Protein AF-A1SH08-F1 (afdb_monomer)

Solvent-accessible surface area (backbone atoms only — not comparable to full-atom values): 8367 Å² total; per-residue (Å²): 122,60,44,98,85,33,35,26,61,71,52,80,43,80,44,52,70,69,51,48,40,61,68,54,26,68,76,47,79,85,36,85,34,36,59,60,41,51,54,35,48,54,52,52,50,51,58,45,48,76,76,47,70,54,60,30,34,36,43,32,63,51,39,62,34,65,54,63,64,32,86,41,38,33,35,40,38,30,30,53,38,67,62,59,72,67,47,53,71,71,55,48,54,57,48,44,66,62,37,50,27,73,68,19,25,83,77,52,32,27,34,18,34,68,40,51,43,61,62,91,88,44,86,61,30,64,58,31,52,50,52,50,52,48,51,57,56,58,60,28,50,41,90,97,53,92,52,66,25,24,37,37,33,28,66,101

pLDDT: mean 95.84, std 3.54, range [78.31, 98.69]

Structure (mmCIF, N/CA/C/O backbone):
data_AF-A1SH08-F1
#
_entry.id   AF-A1SH08-F1
#
loop_
_atom_site.group_PDB
_atom_site.id
_atom_site.type_symbol
_atom_site.label_atom_id
_atom_site.label_alt_id
_atom_site.label_comp_id
_atom_site.label_asym_id
_atom_site.label_entity_id
_atom_site.label_seq_id
_atom_site.pdbx_PDB_ins_code
_atom_site.Cartn_x
_atom_site.Cartn_y
_atom_site.Cartn_z
_atom_site.occupancy
_atom_site.B_iso_or_equiv
_at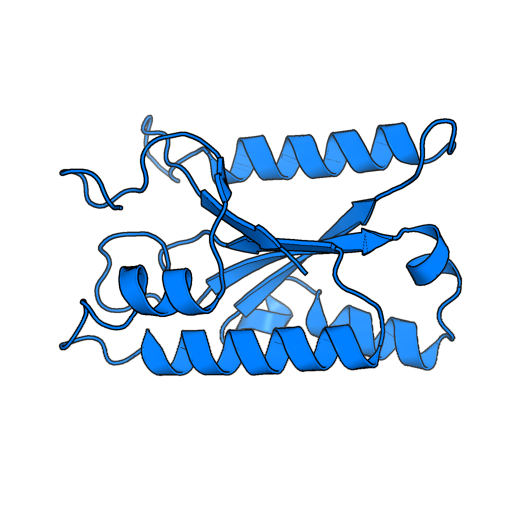om_site.auth_seq_id
_atom_site.auth_comp_id
_atom_site.auth_asym_id
_atom_site.auth_atom_id
_atom_site.pdbx_PDB_model_num
ATOM 1 N N . MET A 1 1 ? 0.800 -1.774 -19.147 1.00 90.81 1 MET A N 1
ATOM 2 C CA . MET A 1 1 ? 0.221 -0.683 -18.328 1.00 90.81 1 MET A CA 1
ATOM 3 C C . MET A 1 1 ? 1.092 0.565 -18.313 1.00 90.81 1 MET A C 1
ATOM 5 O O . MET A 1 1 ? 0.542 1.654 -18.257 1.00 90.81 1 MET A O 1
ATOM 9 N N . LEU A 1 2 ? 2.422 0.431 -18.339 1.00 94.81 2 LEU A N 1
ATOM 10 C CA . LEU A 1 2 ? 3.336 1.574 -18.368 1.00 94.81 2 LEU A CA 1
ATOM 11 C C . LEU A 1 2 ? 3.254 2.340 -19.695 1.00 94.81 2 LEU A C 1
ATOM 13 O O . LEU A 1 2 ? 3.099 1.729 -20.752 1.00 94.81 2 LEU A O 1
ATOM 17 N N . GLY A 1 3 ? 3.376 3.664 -19.624 1.00 92.75 3 GLY A N 1
ATOM 18 C CA . GLY A 1 3 ? 3.576 4.521 -20.788 1.00 92.75 3 GLY A CA 1
ATOM 19 C C . GLY A 1 3 ? 5.020 4.481 -21.300 1.00 92.75 3 GLY A C 1
ATOM 20 O O . GLY A 1 3 ? 5.897 3.860 -20.698 1.00 92.75 3 GLY A O 1
ATOM 21 N N . ALA A 1 4 ? 5.287 5.194 -22.398 1.00 92.25 4 ALA A N 1
ATOM 22 C CA . ALA A 1 4 ? 6.611 5.245 -23.034 1.00 92.25 4 ALA A CA 1
ATOM 23 C C . ALA A 1 4 ? 7.723 5.805 -22.121 1.00 92.25 4 ALA A C 1
ATOM 25 O O . ALA A 1 4 ? 8.893 5.489 -22.299 1.00 92.25 4 ALA A O 1
ATOM 26 N N . ASN A 1 5 ? 7.358 6.606 -21.118 1.00 92.12 5 ASN A N 1
ATOM 27 C CA . ASN A 1 5 ? 8.268 7.133 -20.098 1.00 92.12 5 ASN A CA 1
ATOM 28 C C . ASN A 1 5 ? 8.569 6.132 -18.963 1.00 92.12 5 ASN A C 1
ATOM 30 O O . ASN A 1 5 ? 9.241 6.491 -17.999 1.00 92.12 5 ASN A O 1
ATOM 34 N N . GLY A 1 6 ? 8.048 4.903 -19.038 1.00 95.50 6 GLY A N 1
ATOM 35 C CA . GLY A 1 6 ? 8.245 3.880 -18.013 1.00 95.50 6 GLY A CA 1
ATOM 36 C C . GLY A 1 6 ? 7.455 4.112 -16.724 1.00 95.50 6 GLY A C 1
ATOM 37 O O . GLY A 1 6 ? 7.708 3.441 -15.725 1.00 95.50 6 GLY A O 1
ATOM 38 N N . LEU A 1 7 ? 6.505 5.048 -16.726 1.00 96.38 7 LEU A N 1
ATOM 39 C CA . LEU A 1 7 ? 5.638 5.351 -15.591 1.00 96.38 7 LEU A CA 1
ATOM 40 C C . LEU A 1 7 ? 4.212 4.880 -15.873 1.00 96.38 7 LEU A C 1
ATOM 42 O O . LEU A 1 7 ? 3.781 4.793 -17.025 1.00 96.38 7 LEU A O 1
ATOM 46 N N . LEU A 1 8 ? 3.462 4.591 -14.813 1.00 96.00 8 LEU A N 1
ATOM 47 C CA . LEU A 1 8 ? 2.017 4.442 -14.927 1.00 96.00 8 LEU A CA 1
ATOM 48 C C . LEU A 1 8 ? 1.390 5.776 -15.369 1.00 96.00 8 LEU A C 1
ATOM 50 O O . LEU A 1 8 ? 1.768 6.818 -14.820 1.00 96.00 8 LEU A O 1
ATOM 54 N N . PRO A 1 9 ? 0.424 5.766 -16.307 1.00 94.00 9 PRO A N 1
ATOM 55 C CA . PRO A 1 9 ? -0.380 6.944 -16.615 1.00 94.00 9 PRO A CA 1
ATOM 56 C C . PRO A 1 9 ? -1.007 7.532 -15.350 1.00 94.00 9 PRO A C 1
ATOM 58 O O . PRO A 1 9 ? -1.402 6.786 -14.456 1.00 94.00 9 PRO A O 1
ATOM 61 N N . THR A 1 10 ? -1.092 8.860 -15.270 1.00 92.94 10 THR A N 1
ATOM 62 C CA . THR A 1 10 ? -1.626 9.565 -14.099 1.00 92.94 10 THR A CA 1
ATOM 63 C C . THR A 1 10 ? -3.029 9.083 -13.745 1.00 92.94 10 THR A C 1
ATOM 65 O O . THR A 1 10 ? -3.913 9.038 -14.596 1.00 92.94 10 THR A O 1
ATOM 68 N N . GLY A 1 11 ? -3.233 8.762 -12.468 1.00 94.00 11 GLY A N 1
ATOM 69 C CA . GLY A 1 11 ? -4.503 8.265 -11.956 1.00 94.00 11 GLY A CA 1
ATOM 70 C C . GLY A 1 11 ? -4.333 7.080 -11.013 1.00 94.00 11 GLY A C 1
ATOM 71 O O . GLY A 1 11 ? -3.225 6.615 -10.754 1.00 94.00 11 GLY A O 1
ATOM 72 N N . LEU A 1 12 ? -5.462 6.614 -10.491 1.00 96.62 12 LEU A N 1
ATOM 73 C CA . LEU A 1 12 ? -5.539 5.386 -9.713 1.00 96.62 12 LEU A CA 1
ATOM 74 C C . LEU A 1 12 ? -6.015 4.264 -10.627 1.00 96.62 12 LEU A C 1
ATOM 76 O O . LEU A 1 12 ? -7.032 4.433 -11.298 1.00 96.62 12 LEU A O 1
ATOM 80 N N . VAL A 1 13 ? -5.289 3.149 -10.660 1.00 96.88 13 VAL A N 1
ATOM 81 C CA . VAL A 1 13 ? -5.638 2.011 -11.515 1.00 96.88 13 VAL A CA 1
ATOM 82 C C . VAL A 1 13 ? -5.967 0.797 -10.659 1.00 96.88 13 VAL A C 1
ATOM 84 O O . VAL A 1 13 ? -5.079 0.234 -10.021 1.00 96.88 13 VAL A O 1
ATOM 87 N N . SER A 1 14 ? -7.235 0.391 -10.659 1.00 97.94 14 SER A N 1
ATOM 88 C CA . SER A 1 14 ? -7.691 -0.791 -9.927 1.00 97.94 14 SER A CA 1
ATOM 89 C C . SER A 1 14 ? -7.251 -2.075 -10.638 1.00 97.94 14 SER A C 1
ATOM 91 O O . SER A 1 14 ? -7.472 -2.234 -11.841 1.00 97.94 14 SER A O 1
ATOM 93 N N . VAL A 1 15 ? -6.617 -2.980 -9.896 1.00 98.19 15 VAL A N 1
ATOM 94 C CA . VAL A 1 15 ? -6.056 -4.248 -10.379 1.00 98.19 15 VAL A CA 1
ATOM 95 C C . VAL A 1 15 ? -6.184 -5.344 -9.317 1.00 98.19 15 VAL A C 1
ATOM 97 O O . VAL A 1 15 ? -6.289 -5.068 -8.127 1.00 98.19 15 VAL A O 1
ATOM 100 N N . SER A 1 16 ? -6.137 -6.608 -9.727 1.00 98.00 16 SER A N 1
ATOM 101 C CA . SER A 1 16 ? -5.961 -7.744 -8.817 1.00 98.00 16 SER A CA 1
ATOM 102 C C . SER A 1 16 ? -4.482 -8.003 -8.516 1.00 98.00 16 SER A C 1
ATOM 104 O O . SER A 1 16 ? -3.602 -7.589 -9.273 1.00 98.00 16 SER A O 1
ATOM 106 N N . ALA A 1 17 ? -4.188 -8.770 -7.461 1.00 97.81 17 ALA A N 1
ATOM 107 C CA . ALA A 1 17 ? -2.825 -9.234 -7.187 1.00 97.81 17 ALA A CA 1
ATOM 108 C C . ALA A 1 17 ? -2.218 -9.998 -8.383 1.00 97.81 17 ALA A C 1
ATOM 110 O O . ALA A 1 17 ? -1.081 -9.746 -8.776 1.00 97.81 17 ALA A O 1
ATOM 111 N N . ALA A 1 18 ? -3.010 -10.841 -9.055 1.00 98.19 18 ALA A N 1
ATOM 112 C CA . ALA A 1 18 ? -2.573 -11.531 -10.269 1.00 98.19 18 ALA A CA 1
ATOM 113 C C . ALA A 1 18 ? -2.205 -10.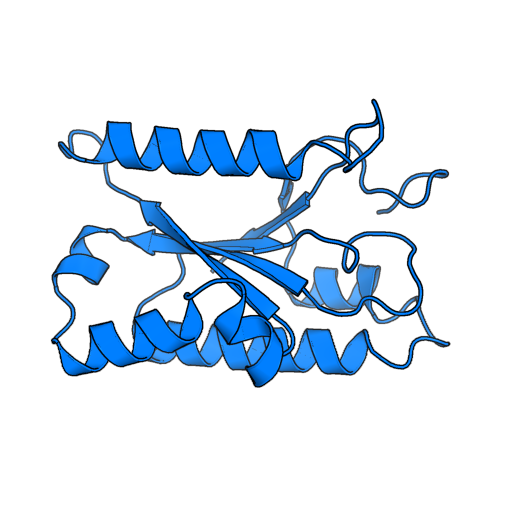556 -11.404 1.00 98.19 18 ALA A C 1
ATOM 115 O O . ALA A 1 18 ? -1.218 -10.769 -12.106 1.00 98.19 18 ALA A O 1
ATOM 116 N N . GLN A 1 19 ? -2.947 -9.456 -11.563 1.00 98.44 19 GLN A N 1
ATOM 117 C CA . GLN A 1 19 ? -2.607 -8.410 -12.531 1.00 98.44 19 GLN A CA 1
ATOM 118 C C . GLN A 1 19 ? -1.342 -7.638 -12.131 1.00 98.44 19 GLN A C 1
ATOM 120 O O . GLN A 1 19 ? -0.569 -7.254 -13.011 1.00 98.44 19 GLN A O 1
ATOM 125 N N . VAL A 1 20 ? -1.077 -7.454 -10.830 1.00 98.56 20 VAL A N 1
ATOM 126 C CA . VAL A 1 20 ? 0.208 -6.909 -10.359 1.00 98.56 20 VAL A CA 1
ATOM 127 C C . VAL A 1 20 ? 1.356 -7.803 -10.836 1.00 98.56 20 VAL A C 1
ATOM 129 O O . VAL A 1 20 ? 2.287 -7.299 -11.464 1.00 98.56 20 VAL A O 1
ATOM 132 N N . HIS A 1 21 ? 1.267 -9.124 -10.644 1.00 98.56 21 HIS A N 1
ATOM 133 C CA . HIS A 1 21 ? 2.278 -10.066 -11.149 1.00 98.56 21 HIS A CA 1
ATOM 134 C C . HIS A 1 21 ? 2.427 -9.999 -12.673 1.00 98.56 21 HIS A C 1
ATOM 136 O O . HIS A 1 21 ? 3.527 -9.795 -13.194 1.00 98.56 21 HIS A O 1
ATOM 142 N N . GLN A 1 22 ? 1.307 -10.086 -13.392 1.00 98.44 22 GLN A N 1
ATOM 143 C CA . GLN A 1 22 ? 1.272 -10.082 -14.853 1.00 98.44 22 GLN A CA 1
ATOM 144 C C . GLN A 1 22 ? 1.934 -8.837 -15.457 1.00 98.44 22 GLN A C 1
ATOM 146 O O . GLN A 1 22 ? 2.543 -8.917 -16.523 1.00 98.44 22 GLN A O 1
ATOM 151 N N . HIS A 1 23 ? 1.807 -7.677 -14.810 1.00 98.19 23 HIS A N 1
ATOM 152 C CA . HIS A 1 23 ? 2.305 -6.412 -15.347 1.00 98.19 23 HIS A CA 1
ATOM 153 C C . HIS A 1 23 ? 3.657 -5.973 -14.784 1.00 98.19 23 HIS A C 1
ATOM 155 O O . HIS A 1 23 ? 4.388 -5.272 -15.486 1.00 98.19 23 HIS A O 1
ATOM 161 N N . PHE A 1 24 ? 3.999 -6.373 -13.559 1.00 98.38 24 PHE A N 1
ATOM 162 C CA . PHE A 1 24 ? 5.172 -5.874 -12.834 1.00 98.38 24 PHE A CA 1
ATOM 163 C C . PHE A 1 24 ? 6.143 -6.968 -12.392 1.00 98.38 24 PHE A C 1
ATOM 165 O O . PHE A 1 24 ? 7.150 -6.657 -11.760 1.00 98.38 24 PHE A O 1
ATOM 172 N N . VAL A 1 25 ? 5.897 -8.228 -12.753 1.00 98.31 25 VAL A N 1
ATOM 173 C CA . VAL A 1 25 ? 6.816 -9.342 -12.490 1.00 98.31 25 VAL A CA 1
ATOM 174 C C . VAL A 1 25 ? 7.102 -10.109 -13.773 1.00 98.31 25 VAL A C 1
ATOM 176 O O . VAL A 1 25 ? 8.231 -10.068 -14.254 1.00 98.31 25 VAL A O 1
ATOM 179 N N . ALA A 1 26 ? 6.084 -10.728 -14.379 1.00 98.38 26 ALA A N 1
ATOM 180 C CA . ALA A 1 26 ? 6.251 -11.596 -15.548 1.00 98.38 26 ALA A CA 1
ATOM 181 C C . ALA A 1 26 ? 7.021 -10.956 -16.732 1.00 98.38 26 ALA A C 1
ATOM 183 O O . ALA A 1 26 ? 7.847 -11.644 -17.331 1.00 98.38 26 ALA A O 1
ATOM 184 N N . PRO A 1 27 ? 6.837 -9.659 -17.068 1.00 97.81 27 PRO A N 1
ATOM 185 C CA . PRO A 1 27 ? 7.560 -9.030 -18.178 1.00 97.81 27 PRO A CA 1
ATOM 186 C C . PRO A 1 27 ? 9.028 -8.694 -17.871 1.00 97.81 27 PRO A C 1
ATOM 188 O O . PRO A 1 27 ? 9.784 -8.376 -18.786 1.00 97.81 27 PRO A O 1
ATOM 191 N N . PHE A 1 28 ? 9.444 -8.725 -16.603 1.00 97.88 28 PHE A N 1
ATOM 192 C CA . PHE A 1 28 ? 10.777 -8.317 -16.155 1.00 97.88 28 PHE A CA 1
ATOM 193 C C . PHE A 1 28 ? 11.669 -9.540 -15.921 1.00 97.88 28 PHE A C 1
ATOM 195 O O . PHE A 1 28 ? 12.139 -9.781 -14.812 1.00 97.88 28 PHE A O 1
ATOM 202 N N . THR A 1 29 ? 11.908 -10.317 -16.978 1.00 97.50 29 THR A N 1
ATOM 203 C CA . THR A 1 29 ? 12.616 -11.611 -16.911 1.00 97.50 29 THR A CA 1
ATOM 204 C C . THR A 1 29 ? 14.068 -11.517 -16.440 1.00 97.50 29 THR A C 1
ATOM 206 O O . THR A 1 29 ? 14.616 -12.503 -15.959 1.00 97.50 29 THR A O 1
ATOM 209 N N . SER A 1 30 ? 14.693 -10.343 -16.557 1.00 97.88 30 SER A N 1
ATOM 210 C CA . SER A 1 30 ? 16.042 -10.072 -16.049 1.00 97.88 30 SER A CA 1
ATOM 211 C C . SER A 1 30 ? 16.073 -9.543 -14.613 1.00 97.88 30 SER A C 1
ATOM 213 O O . SER A 1 30 ? 17.161 -9.358 -14.071 1.00 97.88 30 SER A O 1
ATOM 215 N N . SER A 1 31 ? 14.918 -9.267 -13.998 1.00 98.44 31 SER A N 1
ATOM 216 C CA . SER A 1 31 ? 14.878 -8.749 -12.633 1.00 98.44 31 SER A CA 1
ATOM 217 C C . SER A 1 31 ? 15.246 -9.823 -11.620 1.00 98.44 31 SER A C 1
ATOM 219 O O . SER A 1 31 ? 14.773 -10.956 -11.671 1.00 98.44 31 SER A O 1
ATOM 221 N N . THR A 1 32 ? 16.034 -9.417 -10.634 1.00 98.12 32 THR A N 1
ATOM 222 C CA . THR A 1 32 ? 16.418 -10.233 -9.480 1.00 98.12 32 THR A CA 1
ATOM 223 C C . THR A 1 32 ? 15.571 -9.934 -8.239 1.00 98.12 32 THR A C 1
ATOM 225 O O . THR A 1 32 ? 15.615 -10.688 -7.267 1.00 98.12 32 THR A O 1
ATOM 228 N N . THR A 1 33 ? 14.781 -8.851 -8.242 1.00 98.25 33 THR A N 1
ATOM 229 C CA . THR A 1 33 ? 14.027 -8.405 -7.056 1.00 98.25 33 THR A CA 1
ATOM 230 C C . THR A 1 33 ? 12.512 -8.516 -7.188 1.00 98.25 33 THR A C 1
ATOM 232 O O . THR A 1 33 ? 11.848 -8.764 -6.184 1.00 98.25 33 THR A O 1
ATOM 235 N N . ARG A 1 34 ? 11.936 -8.383 -8.390 1.00 98.31 34 ARG A N 1
ATOM 236 C CA . ARG A 1 34 ? 10.478 -8.224 -8.567 1.00 98.31 34 ARG A CA 1
ATOM 237 C C . ARG A 1 34 ? 9.640 -9.394 -8.071 1.00 98.31 34 ARG A C 1
ATOM 239 O O . ARG A 1 34 ? 8.649 -9.154 -7.384 1.00 98.31 34 ARG A O 1
ATOM 246 N N . GLN A 1 35 ? 10.039 -10.627 -8.391 1.00 98.31 35 GLN A N 1
ATOM 247 C CA . GLN A 1 35 ? 9.330 -11.832 -7.941 1.00 98.31 35 GLN A CA 1
ATOM 248 C C . GLN A 1 35 ? 9.389 -11.951 -6.416 1.00 98.31 35 GLN A C 1
ATOM 250 O O . GLN A 1 35 ? 8.357 -12.053 -5.768 1.00 98.31 35 GLN A O 1
ATOM 255 N N . ARG A 1 36 ? 10.583 -11.809 -5.828 1.00 97.75 36 ARG A N 1
ATOM 256 C CA . ARG A 1 36 ? 10.758 -11.854 -4.371 1.00 97.75 36 ARG A CA 1
ATOM 257 C C . ARG A 1 36 ? 9.925 -10.787 -3.658 1.00 97.75 36 ARG A C 1
ATOM 259 O O . ARG A 1 36 ? 9.310 -11.085 -2.644 1.00 97.75 36 ARG A O 1
ATOM 266 N N . LEU A 1 37 ? 9.918 -9.554 -4.162 1.00 98.38 37 LEU A N 1
ATOM 267 C CA . LEU A 1 37 ? 9.130 -8.462 -3.585 1.00 98.38 37 LEU A CA 1
ATOM 268 C C . LEU A 1 37 ? 7.621 -8.716 -3.711 1.00 98.38 37 LEU A C 1
ATOM 270 O O . LEU A 1 37 ? 6.889 -8.448 -2.766 1.00 98.38 37 LEU A O 1
ATOM 274 N N . TYR A 1 38 ? 7.166 -9.270 -4.839 1.00 98.56 38 TYR A N 1
ATOM 275 C CA . TYR A 1 38 ? 5.774 -9.687 -5.017 1.00 98.56 38 TYR A CA 1
ATOM 276 C C . TYR A 1 38 ? 5.363 -10.736 -3.981 1.00 98.56 38 TYR A C 1
ATOM 278 O O . TYR A 1 38 ? 4.359 -10.563 -3.295 1.00 98.56 38 TYR A O 1
ATOM 286 N N . ASP A 1 39 ? 6.167 -11.789 -3.829 1.00 98.12 39 ASP A N 1
ATOM 287 C CA . ASP A 1 39 ? 5.889 -12.874 -2.888 1.00 98.12 39 ASP A CA 1
ATOM 288 C C . ASP A 1 39 ? 5.875 -12.359 -1.441 1.00 98.12 39 ASP A C 1
ATOM 290 O O . ASP A 1 39 ? 4.985 -12.702 -0.664 1.00 98.12 39 ASP A O 1
ATOM 294 N N . GLN A 1 40 ? 6.814 -11.474 -1.089 1.00 97.50 40 GLN A N 1
ATOM 295 C CA . GLN A 1 40 ? 6.835 -10.824 0.222 1.00 97.50 40 GLN A CA 1
ATOM 296 C C . GLN A 1 40 ? 5.612 -9.938 0.455 1.00 97.50 40 GLN A C 1
ATOM 298 O O . GLN A 1 40 ? 5.065 -9.946 1.554 1.00 97.50 40 GLN A O 1
ATOM 303 N N . TRP A 1 41 ? 5.146 -9.211 -0.562 1.00 98.12 41 TRP A N 1
ATOM 304 C CA . TRP A 1 41 ? 3.919 -8.425 -0.453 1.00 98.12 41 TRP A CA 1
ATOM 305 C C . TRP A 1 41 ? 2.688 -9.297 -0.211 1.00 98.12 41 TRP A C 1
ATOM 307 O O . TRP A 1 41 ? 1.870 -8.946 0.636 1.00 98.12 41 TRP A O 1
ATOM 317 N N . LEU A 1 42 ? 2.582 -10.460 -0.859 1.00 98.06 42 LEU A N 1
ATOM 318 C CA . LEU A 1 42 ? 1.495 -11.401 -0.580 1.00 98.06 42 LEU A CA 1
ATOM 319 C C . LEU A 1 42 ? 1.541 -11.926 0.863 1.00 98.06 42 LEU A C 1
ATOM 321 O O . LEU A 1 42 ? 0.511 -11.953 1.533 1.00 98.06 42 LEU A O 1
ATOM 325 N N . LEU A 1 43 ? 2.725 -12.300 1.357 1.00 97.56 43 LEU A N 1
ATOM 326 C CA . LEU A 1 43 ? 2.904 -12.764 2.739 1.00 97.56 43 LEU A CA 1
ATOM 327 C C . LEU A 1 43 ? 2.591 -11.666 3.760 1.00 97.56 43 LEU A C 1
ATOM 329 O O . LEU A 1 43 ? 1.923 -11.915 4.760 1.00 97.56 43 LEU A O 1
ATOM 333 N N . HIS A 1 44 ? 3.056 -10.445 3.503 1.00 97.19 44 HIS A N 1
ATOM 334 C CA . HIS A 1 44 ? 2.797 -9.275 4.337 1.00 97.19 44 HIS A CA 1
ATOM 335 C C . HIS A 1 44 ? 1.307 -8.935 4.394 1.00 97.19 44 HIS A C 1
ATOM 337 O O . HIS A 1 44 ? 0.754 -8.736 5.476 1.00 97.19 44 HIS A O 1
ATOM 343 N N . ARG A 1 45 ? 0.641 -8.950 3.237 1.00 96.81 45 ARG A N 1
ATOM 344 C CA . ARG A 1 45 ? -0.804 -8.773 3.133 1.00 96.81 45 ARG A CA 1
ATOM 345 C C . ARG A 1 45 ? -1.550 -9.833 3.943 1.00 96.81 45 ARG A C 1
ATOM 347 O O . ARG A 1 45 ? -2.392 -9.483 4.764 1.00 96.81 45 ARG A O 1
ATOM 354 N N . GLN A 1 46 ? -1.193 -11.104 3.767 1.00 97.25 46 GLN A N 1
ATOM 355 C CA . GLN A 1 46 ? -1.786 -12.205 4.520 1.00 97.25 46 GLN A CA 1
ATOM 356 C C . GLN A 1 46 ? -1.575 -12.030 6.030 1.00 97.25 46 GLN A C 1
ATOM 358 O O . GLN A 1 46 ? -2.502 -12.251 6.805 1.00 97.25 46 GLN A O 1
ATOM 363 N N . ALA A 1 47 ? -0.384 -11.603 6.459 1.00 96.94 47 ALA A N 1
ATOM 364 C CA . ALA A 1 47 ? -0.088 -11.353 7.867 1.00 96.94 47 ALA A CA 1
ATOM 365 C C . ALA A 1 47 ? -1.014 -10.281 8.465 1.00 96.94 47 ALA A C 1
ATOM 367 O O . ALA A 1 47 ? -1.546 -10.486 9.556 1.00 96.94 47 ALA A O 1
ATOM 368 N N . ILE A 1 48 ? -1.272 -9.187 7.740 1.00 97.19 48 ILE A N 1
ATOM 369 C CA . ILE A 1 48 ? -2.245 -8.167 8.160 1.00 97.19 48 ILE A CA 1
ATOM 370 C C . ILE A 1 48 ? -3.657 -8.763 8.228 1.00 97.19 48 ILE A C 1
ATOM 372 O O . ILE A 1 48 ? -4.331 -8.581 9.239 1.00 97.19 48 ILE A O 1
ATOM 376 N N . GLU A 1 49 ? -4.080 -9.524 7.213 1.00 97.25 49 GLU A N 1
ATOM 377 C CA . GLU A 1 49 ? -5.415 -10.144 7.153 1.00 97.25 49 GLU A CA 1
ATOM 378 C C . GLU A 1 49 ? -5.676 -11.145 8.290 1.00 97.25 49 GLU A C 1
ATOM 380 O O . GLU A 1 49 ? -6.827 -11.336 8.683 1.00 97.25 49 GLU A O 1
ATOM 385 N N . THR A 1 50 ? -4.633 -11.744 8.882 1.00 97.75 50 THR A N 1
ATOM 386 C CA . THR A 1 50 ? -4.792 -12.569 10.098 1.00 97.75 50 THR A CA 1
ATOM 387 C C . THR A 1 50 ? -5.184 -11.766 11.343 1.00 97.75 50 THR A C 1
ATOM 389 O O . THR A 1 50 ? -5.682 -12.341 12.311 1.00 97.75 50 THR A O 1
ATOM 392 N N . ILE A 1 51 ? -4.946 -10.452 11.334 1.00 98.19 51 ILE A N 1
ATOM 393 C CA . ILE A 1 51 ? -5.204 -9.543 12.455 1.00 98.19 51 ILE A CA 1
ATOM 394 C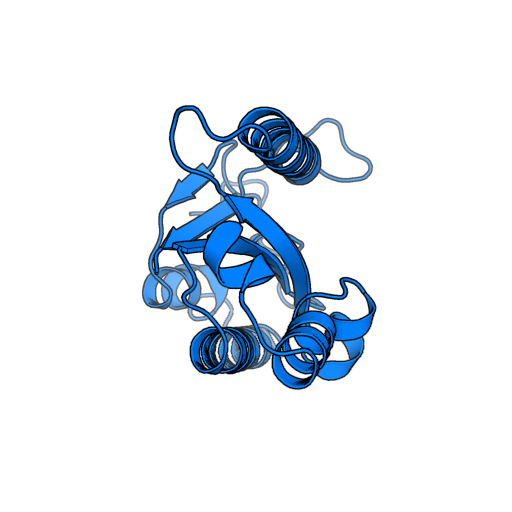 C . ILE A 1 51 ? -6.474 -8.737 12.200 1.00 98.19 51 ILE A C 1
ATOM 396 O O . ILE A 1 51 ? -7.308 -8.601 13.095 1.00 98.19 51 ILE A O 1
ATOM 400 N N . ILE A 1 52 ? -6.602 -8.176 10.997 1.00 97.94 52 ILE A N 1
ATOM 401 C CA . ILE A 1 52 ? -7.680 -7.263 10.636 1.00 97.94 52 ILE A CA 1
ATOM 402 C C . ILE A 1 52 ? -7.962 -7.318 9.124 1.00 97.94 52 ILE A C 1
ATOM 404 O O . ILE A 1 52 ? -7.018 -7.376 8.334 1.00 97.94 52 ILE A O 1
ATOM 408 N N . PRO A 1 53 ? -9.237 -7.281 8.688 1.00 97.50 53 PRO A N 1
ATOM 409 C CA . PRO A 1 53 ? -9.562 -7.259 7.267 1.00 97.50 53 PRO A CA 1
ATOM 410 C C . PRO A 1 53 ? -8.977 -6.037 6.555 1.00 97.50 53 PRO A C 1
ATOM 412 O O . PRO A 1 53 ? -9.075 -4.906 7.036 1.00 97.50 53 PRO A O 1
ATOM 415 N N . ILE A 1 54 ? -8.410 -6.271 5.375 1.00 97.94 54 ILE A N 1
ATOM 416 C CA . ILE A 1 54 ? -7.968 -5.221 4.460 1.00 97.94 54 ILE A CA 1
ATOM 417 C C . ILE A 1 54 ? -9.143 -4.843 3.561 1.00 97.94 54 ILE A C 1
ATOM 419 O O . ILE A 1 54 ? -9.739 -5.709 2.931 1.00 97.94 54 ILE A O 1
ATOM 423 N N . GLU A 1 55 ? -9.450 -3.552 3.441 1.00 97.81 55 GLU A N 1
ATOM 424 C CA . GLU A 1 55 ? -10.437 -3.094 2.455 1.00 97.81 55 GLU A CA 1
ATOM 425 C C . GLU A 1 55 ? -9.828 -2.995 1.053 1.00 97.81 55 GLU A C 1
ATOM 427 O O . GLU A 1 55 ? -10.441 -3.352 0.047 1.00 97.81 55 GLU A O 1
ATOM 432 N N . ARG A 1 56 ? -8.621 -2.425 0.997 1.00 98.25 56 ARG A N 1
ATOM 433 C CA . ARG A 1 56 ? -7.823 -2.216 -0.213 1.00 98.25 56 ARG A CA 1
ATOM 434 C C . ARG A 1 56 ? -6.387 -1.859 0.156 1.00 98.25 56 ARG A C 1
ATOM 436 O O . ARG A 1 56 ? -6.111 -1.368 1.250 1.00 98.25 56 ARG A O 1
ATOM 443 N N . GLN A 1 57 ? -5.476 -2.046 -0.787 1.00 98.56 57 GLN A N 1
ATOM 444 C CA . GLN A 1 57 ? -4.103 -1.564 -0.714 1.00 98.56 57 GLN A CA 1
ATOM 445 C C . GLN A 1 57 ? -3.784 -0.718 -1.933 1.00 98.56 57 GLN A C 1
ATOM 447 O O . GLN A 1 57 ? -4.152 -1.064 -3.053 1.00 98.56 57 GLN A O 1
ATOM 452 N N . TRP A 1 58 ? -3.057 0.371 -1.735 1.00 98.69 58 TRP A N 1
ATOM 453 C CA . TRP A 1 58 ? -2.414 1.066 -2.837 1.00 98.69 58 TRP A CA 1
ATOM 454 C C . TRP A 1 58 ? -0.959 0.625 -2.958 1.00 98.69 58 TRP A C 1
ATOM 456 O O . TRP A 1 58 ? -0.283 0.513 -1.937 1.00 98.69 58 TRP A O 1
ATOM 466 N N . LEU A 1 59 ? -0.475 0.430 -4.190 1.00 98.56 59 LEU A N 1
ATOM 467 C CA . LEU A 1 59 ? 0.928 0.103 -4.481 1.00 98.56 59 LEU A CA 1
ATOM 468 C C . LEU A 1 59 ? 1.579 1.193 -5.327 1.00 98.56 59 LEU A C 1
ATOM 470 O O . LEU A 1 59 ? 1.024 1.605 -6.353 1.00 98.56 59 LEU A O 1
ATOM 474 N N . ASN A 1 60 ? 2.777 1.625 -4.933 1.00 97.75 60 ASN A N 1
ATOM 475 C CA . ASN A 1 60 ? 3.519 2.650 -5.656 1.00 97.75 60 ASN A CA 1
ATOM 476 C C . ASN A 1 60 ? 5.040 2.394 -5.705 1.00 97.75 60 ASN A C 1
ATOM 478 O O . ASN A 1 60 ? 5.493 1.269 -5.920 1.00 97.75 60 ASN A O 1
ATOM 482 N N . GLY A 1 61 ? 5.841 3.457 -5.618 1.00 95.38 61 GLY A N 1
ATOM 483 C CA . GLY A 1 61 ? 7.292 3.386 -5.663 1.00 95.38 61 GLY A CA 1
ATOM 484 C C . GLY A 1 61 ? 7.885 3.053 -7.011 1.00 95.38 61 GLY A C 1
ATOM 485 O O . GLY A 1 61 ? 7.267 3.209 -8.068 1.00 95.38 61 GLY A O 1
ATOM 486 N N . SER A 1 62 ? 9.145 2.635 -6.966 1.00 96.00 62 SER A N 1
ATOM 487 C CA . SER A 1 62 ? 9.859 2.170 -8.155 1.00 96.00 62 SER A CA 1
ATOM 488 C C . SER A 1 62 ? 9.379 0.796 -8.635 1.00 96.00 62 SER A C 1
ATOM 490 O O . SER A 1 62 ? 9.647 0.423 -9.773 1.00 96.00 62 SER A O 1
ATOM 492 N N . TYR A 1 63 ? 8.628 0.069 -7.803 1.00 97.94 63 TYR A N 1
ATOM 493 C CA . TYR A 1 63 ? 8.063 -1.227 -8.158 1.00 97.94 63 TYR A CA 1
ATOM 494 C C . TYR A 1 63 ? 7.064 -1.132 -9.316 1.00 97.94 63 TYR A C 1
ATOM 496 O O . TYR A 1 63 ? 7.122 -1.924 -10.258 1.00 97.94 63 TYR A O 1
ATOM 504 N N . VAL A 1 64 ? 6.210 -0.106 -9.314 1.00 97.38 64 VAL A N 1
ATOM 505 C CA . VAL A 1 64 ? 5.200 0.118 -10.364 1.00 97.38 64 VAL A CA 1
ATOM 506 C C . VAL A 1 64 ? 5.707 0.982 -11.534 1.00 97.38 64 VAL A C 1
ATOM 508 O O . VAL A 1 64 ? 4.935 1.677 -12.193 1.00 97.38 64 VAL A O 1
ATOM 511 N N . THR A 1 65 ? 7.016 0.970 -11.802 1.00 97.12 65 THR A N 1
ATOM 512 C CA . THR A 1 65 ? 7.645 1.646 -12.956 1.00 97.12 65 THR A CA 1
ATOM 513 C C . THR A 1 65 ? 8.413 0.650 -13.829 1.00 97.12 65 THR A C 1
ATOM 515 O O . THR A 1 65 ? 8.389 -0.553 -13.577 1.00 97.12 65 THR A O 1
ATOM 518 N N . SER A 1 66 ? 9.116 1.134 -14.856 1.00 97.19 66 SER A N 1
ATOM 519 C CA . SER A 1 66 ? 10.001 0.330 -15.707 1.00 97.19 66 SER A CA 1
ATOM 520 C C . SER A 1 66 ? 11.354 -0.016 -15.073 1.00 97.19 66 SER A C 1
ATOM 522 O O . SER A 1 66 ? 12.176 -0.655 -15.729 1.00 97.19 66 SER A O 1
ATOM 524 N N . LYS A 1 67 ? 11.629 0.388 -13.823 1.00 97.50 67 LYS A N 1
ATOM 525 C CA . LYS A 1 67 ? 12.898 0.062 -13.153 1.00 97.50 67 LYS A CA 1
ATOM 526 C C . LYS A 1 67 ? 13.052 -1.457 -13.058 1.00 97.50 67 LYS A C 1
ATOM 528 O O . LYS A 1 67 ? 12.211 -2.096 -12.445 1.00 97.50 67 LYS A O 1
ATOM 533 N N . VAL A 1 68 ? 14.104 -2.043 -13.631 1.00 98.06 68 VAL A N 1
ATOM 534 C CA . VAL A 1 68 ? 14.257 -3.512 -13.658 1.00 98.06 68 VAL A CA 1
ATOM 535 C C . VAL A 1 68 ? 14.281 -4.085 -12.242 1.00 98.06 68 VAL A C 1
ATOM 537 O O . VAL A 1 68 ? 13.453 -4.933 -11.935 1.00 98.06 68 VAL A O 1
ATOM 540 N N . ASP A 1 69 ? 15.126 -3.534 -11.367 1.00 98.25 69 ASP A N 1
ATOM 541 C CA . ASP A 1 69 ? 15.266 -3.974 -9.976 1.00 98.25 69 ASP A CA 1
ATOM 542 C C . ASP A 1 69 ? 14.814 -2.882 -8.988 1.00 98.25 69 ASP A C 1
ATOM 544 O O . ASP A 1 69 ? 15.616 -2.044 -8.550 1.00 98.25 69 ASP A O 1
ATOM 548 N N . PRO A 1 70 ? 13.513 -2.818 -8.645 1.00 97.69 70 PRO A N 1
ATOM 549 C CA . PRO A 1 70 ? 13.047 -2.030 -7.511 1.00 97.69 70 PRO A CA 1
ATOM 550 C C . PRO A 1 70 ? 13.666 -2.546 -6.206 1.00 97.69 70 PRO A C 1
ATOM 552 O O . PRO A 1 70 ? 13.950 -3.737 -6.071 1.00 97.69 70 PRO A O 1
ATOM 555 N N . GLY A 1 71 ? 13.910 -1.630 -5.265 1.00 96.25 71 GLY A N 1
ATOM 556 C CA . GLY A 1 71 ? 14.468 -1.982 -3.954 1.00 96.25 71 GLY A CA 1
ATOM 557 C C . GLY A 1 71 ? 13.408 -2.538 -3.005 1.00 96.25 71 GLY A C 1
ATOM 558 O O . GLY A 1 71 ? 13.681 -3.464 -2.247 1.00 96.25 71 GLY A O 1
ATOM 559 N N . ASP A 1 72 ? 12.204 -1.984 -3.103 1.00 97.12 72 ASP A N 1
ATOM 560 C CA . ASP A 1 72 ? 11.065 -2.187 -2.219 1.00 97.12 72 ASP A CA 1
ATOM 561 C C . ASP A 1 72 ? 9.731 -1.936 -2.950 1.00 97.12 72 ASP A C 1
ATOM 563 O O . ASP A 1 72 ? 9.702 -1.529 -4.120 1.00 97.12 72 ASP A O 1
ATOM 567 N N . ILE A 1 73 ? 8.626 -2.202 -2.248 1.00 97.38 73 ILE A N 1
ATOM 568 C CA . ILE A 1 73 ? 7.261 -1.832 -2.642 1.00 97.38 73 ILE A CA 1
ATOM 569 C C . ILE A 1 73 ? 6.730 -0.805 -1.644 1.00 97.38 73 ILE A C 1
ATOM 571 O O . ILE A 1 73 ? 6.685 -1.089 -0.451 1.00 97.38 73 ILE A O 1
ATOM 575 N N . ASP A 1 74 ? 6.281 0.351 -2.128 1.00 97.81 74 ASP A N 1
ATOM 576 C CA . ASP A 1 74 ? 5.542 1.305 -1.296 1.00 97.81 74 ASP A CA 1
ATOM 577 C C . ASP A 1 74 ? 4.077 0.859 -1.202 1.00 97.81 74 ASP A C 1
ATOM 579 O O . ASP A 1 74 ? 3.426 0.686 -2.241 1.00 97.81 74 ASP A O 1
ATOM 583 N N . VAL A 1 75 ? 3.553 0.698 0.016 1.00 98.31 75 VAL A N 1
ATOM 584 C CA . VAL A 1 75 ? 2.197 0.191 0.280 1.00 98.31 75 VAL A CA 1
ATOM 585 C C . VAL A 1 75 ? 1.446 1.108 1.241 1.00 98.31 75 VAL A C 1
ATOM 587 O O . VAL A 1 75 ? 1.974 1.509 2.272 1.00 98.31 75 VAL A O 1
ATOM 590 N N . VAL A 1 76 ? 0.187 1.415 0.927 1.00 98.38 76 VAL A N 1
ATOM 591 C CA . VAL A 1 76 ? -0.761 2.032 1.869 1.00 98.38 76 VAL A CA 1
ATOM 592 C C . VAL A 1 76 ? -1.945 1.093 2.015 1.00 98.38 76 VAL A C 1
ATOM 594 O O . VAL A 1 76 ? -2.652 0.835 1.043 1.00 98.38 76 VAL A O 1
ATOM 597 N N . THR A 1 77 ? -2.161 0.586 3.224 1.00 98.31 77 THR A N 1
ATOM 598 C CA . THR A 1 77 ? -3.256 -0.334 3.548 1.00 98.31 77 THR A CA 1
ATOM 599 C C . THR A 1 77 ? -4.440 0.431 4.133 1.00 98.31 77 THR A C 1
ATOM 601 O O . THR A 1 77 ? -4.282 1.212 5.069 1.00 98.31 77 THR A O 1
ATOM 604 N N . PHE A 1 78 ? -5.632 0.211 3.588 1.00 98.31 78 PHE A N 1
ATOM 605 C CA . PHE A 1 78 ? -6.870 0.808 4.079 1.00 98.31 78 PHE A CA 1
ATOM 606 C C . PHE A 1 78 ? -7.622 -0.198 4.936 1.00 98.31 78 PHE A C 1
ATOM 608 O O . PHE A 1 78 ? -7.836 -1.338 4.520 1.00 98.31 78 PHE A O 1
ATOM 615 N N . ILE A 1 79 ? -7.979 0.238 6.138 1.00 97.69 79 ILE A N 1
ATOM 616 C CA . ILE A 1 79 ? -8.519 -0.607 7.202 1.00 97.69 79 ILE A CA 1
ATOM 617 C C . ILE A 1 79 ? -9.701 0.127 7.837 1.00 97.69 79 ILE A C 1
ATOM 619 O O . ILE A 1 79 ? -9.666 1.355 7.948 1.00 97.69 79 ILE A O 1
ATOM 623 N N . ASP A 1 80 ? -10.738 -0.596 8.250 1.00 97.88 80 ASP A N 1
ATOM 624 C CA . ASP A 1 80 ? -11.835 -0.014 9.026 1.00 97.88 80 ASP A CA 1
ATOM 625 C C . ASP A 1 80 ? -11.320 0.500 10.382 1.00 97.88 80 ASP A C 1
ATOM 627 O O . ASP A 1 80 ? -10.649 -0.209 11.139 1.00 97.88 80 ASP A O 1
ATOM 631 N N . GLY A 1 81 ? -11.587 1.771 10.669 1.00 97.38 81 GLY A N 1
ATOM 632 C CA . GLY A 1 81 ? -11.038 2.439 11.841 1.00 97.38 81 GLY A CA 1
ATOM 633 C C . GLY A 1 81 ? -11.678 1.996 13.158 1.00 97.38 81 GLY A C 1
ATOM 634 O O . GLY A 1 81 ? -10.997 2.005 14.183 1.00 97.38 81 GLY A O 1
ATOM 635 N N . ASP A 1 82 ? -12.940 1.566 13.146 1.00 97.62 82 ASP A N 1
ATOM 636 C CA . ASP A 1 82 ? -13.617 1.057 14.344 1.00 97.62 82 ASP A CA 1
ATOM 637 C C . ASP A 1 82 ? -13.096 -0.338 14.713 1.00 97.62 82 ASP A C 1
ATOM 639 O O . ASP A 1 82 ? -12.800 -0.611 15.882 1.00 97.62 82 ASP A O 1
ATOM 643 N N . ALA A 1 83 ? -12.879 -1.198 13.715 1.00 97.19 83 ALA A N 1
ATOM 644 C CA . ALA A 1 83 ? -12.214 -2.484 13.877 1.00 97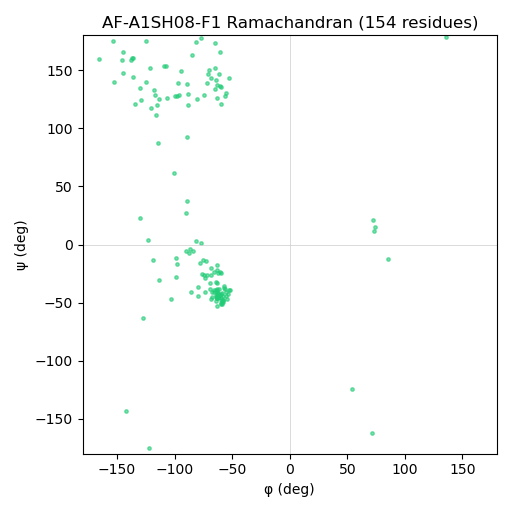.19 83 ALA A CA 1
ATOM 645 C C . ALA A 1 83 ? -10.782 -2.314 14.403 1.00 97.19 83 ALA A C 1
ATOM 647 O O . ALA A 1 83 ? -10.388 -3.013 15.337 1.00 97.19 83 ALA A O 1
ATOM 648 N N . LEU A 1 84 ? -10.028 -1.347 13.867 1.00 96.31 84 LEU A N 1
ATOM 649 C CA . LEU A 1 84 ? -8.676 -1.027 14.330 1.00 96.31 84 LEU A CA 1
ATOM 650 C C . LEU A 1 84 ? -8.663 -0.622 15.812 1.00 96.31 84 LEU A C 1
ATOM 652 O O . LEU A 1 84 ? -7.868 -1.145 16.596 1.00 96.31 84 LEU A O 1
ATOM 656 N N . ASN A 1 85 ? -9.573 0.270 16.207 1.00 95.62 85 ASN A N 1
ATOM 657 C CA . ASN A 1 85 ? -9.711 0.733 17.589 1.00 95.62 85 ASN A CA 1
ATOM 658 C C . ASN A 1 85 ? -10.156 -0.382 18.550 1.00 95.62 85 ASN A C 1
ATOM 660 O O . ASN A 1 85 ? -9.876 -0.310 19.746 1.00 95.62 85 ASN A O 1
ATOM 664 N N . SER A 1 86 ? -10.816 -1.418 18.030 1.00 97.25 86 SER A N 1
ATOM 665 C CA . SER A 1 86 ? -11.324 -2.553 18.806 1.00 97.25 86 SER A CA 1
ATOM 666 C C . SER A 1 86 ? -10.306 -3.686 18.993 1.00 97.25 86 SER A C 1
ATOM 668 O O . SER A 1 86 ? -10.581 -4.632 19.733 1.00 97.25 86 SER A O 1
ATOM 670 N N . LEU A 1 87 ? -9.137 -3.624 18.342 1.00 97.94 87 LEU A N 1
ATOM 671 C CA . LEU A 1 87 ? -8.089 -4.637 18.493 1.00 97.94 87 LEU A CA 1
ATOM 672 C C . LEU A 1 87 ? -7.543 -4.680 19.926 1.00 97.94 87 LEU A C 1
ATOM 674 O O . LEU A 1 87 ? -7.302 -3.647 20.552 1.00 97.94 87 LEU A O 1
ATOM 678 N N . ALA A 1 88 ? -7.255 -5.886 20.425 1.00 97.88 88 ALA A N 1
ATOM 679 C CA . ALA A 1 88 ? -6.567 -6.041 21.702 1.00 97.88 88 ALA A CA 1
ATOM 680 C C . ALA A 1 88 ? -5.132 -5.473 21.619 1.00 97.88 88 ALA A C 1
ATOM 682 O O . ALA A 1 88 ? -4.511 -5.552 20.555 1.00 97.88 88 ALA A O 1
ATOM 683 N N . PRO A 1 89 ? -4.535 -4.986 22.726 1.00 97.06 89 PRO A N 1
ATOM 684 C CA . PRO A 1 89 ? -3.200 -4.380 22.691 1.00 97.06 89 PRO A CA 1
ATOM 685 C C . PRO A 1 89 ? -2.107 -5.239 22.021 1.00 97.06 89 PRO A C 1
ATOM 687 O O . PRO A 1 89 ? -1.320 -4.689 21.251 1.00 97.06 89 PRO A O 1
ATOM 690 N N . PRO A 1 90 ? -2.057 -6.578 22.208 1.00 97.25 90 PRO A N 1
ATOM 691 C CA . PRO A 1 90 ? -1.103 -7.414 21.477 1.00 97.25 90 PRO A CA 1
ATOM 692 C C . PRO A 1 90 ? -1.317 -7.400 19.956 1.00 97.25 90 PRO A C 1
ATOM 694 O O . PRO A 1 90 ? -0.350 -7.376 19.204 1.00 97.25 90 PRO A O 1
ATOM 697 N N . GLN A 1 91 ? -2.569 -7.379 19.491 1.00 97.50 91 GLN A N 1
ATOM 698 C CA . GLN A 1 91 ? -2.893 -7.309 18.063 1.00 97.50 91 GLN A CA 1
ATOM 699 C C . GLN A 1 91 ? -2.535 -5.941 17.475 1.00 97.50 91 GLN A C 1
ATOM 701 O O . GLN A 1 91 ? -2.011 -5.880 16.367 1.00 97.50 91 GLN A O 1
ATOM 706 N N . GLN A 1 92 ? -2.753 -4.858 18.228 1.00 95.62 92 GLN A N 1
ATOM 707 C CA . GLN A 1 92 ? -2.328 -3.513 17.827 1.00 95.62 92 GLN A CA 1
ATOM 708 C C . GLN A 1 92 ? -0.807 -3.431 17.662 1.00 95.62 92 GLN A C 1
ATOM 710 O O . GLN A 1 92 ? -0.333 -2.881 16.673 1.00 95.62 92 GLN A O 1
ATOM 715 N N . ALA A 1 93 ? -0.040 -4.014 18.591 1.00 94.69 93 ALA A N 1
ATOM 716 C CA . ALA A 1 93 ? 1.418 -4.049 18.503 1.00 94.69 93 ALA A CA 1
ATOM 717 C C . ALA A 1 93 ? 1.907 -4.841 17.277 1.00 94.69 93 ALA A C 1
ATOM 719 O O . ALA A 1 93 ? 2.749 -4.349 16.529 1.00 94.69 93 ALA A O 1
ATOM 720 N N . LEU A 1 94 ? 1.333 -6.025 17.030 1.00 95.19 94 LEU A N 1
ATOM 721 C CA . LEU A 1 94 ? 1.660 -6.832 15.848 1.00 95.19 94 LEU A CA 1
ATOM 722 C C . LEU A 1 94 ? 1.315 -6.106 14.546 1.00 95.19 94 LEU A C 1
ATOM 724 O O . LEU A 1 94 ? 2.112 -6.109 13.611 1.00 95.19 94 LEU A O 1
ATOM 728 N N . LEU A 1 95 ? 0.146 -5.466 14.484 1.00 96.12 95 LEU A N 1
ATOM 729 C CA . LEU A 1 95 ? -0.243 -4.687 13.318 1.00 96.12 95 LEU A CA 1
ATOM 730 C C . LEU A 1 95 ? 0.718 -3.515 13.113 1.00 96.12 95 LEU A C 1
ATOM 732 O O . LEU A 1 95 ? 1.202 -3.328 12.003 1.00 96.12 95 LEU A O 1
ATOM 736 N N . GLN A 1 96 ? 1.062 -2.777 14.171 1.00 93.19 96 GLN A N 1
ATOM 737 C CA . GLN A 1 96 ? 2.013 -1.669 14.096 1.00 93.19 96 GLN A CA 1
ATOM 738 C C . GLN A 1 96 ? 3.345 -2.113 13.472 1.00 93.19 96 GLN A C 1
ATOM 740 O O . GLN A 1 96 ? 3.855 -1.421 12.597 1.00 93.19 96 GLN A O 1
ATOM 745 N N . ASP A 1 97 ? 3.868 -3.287 13.832 1.00 92.88 97 ASP A N 1
ATOM 746 C CA . ASP A 1 97 ? 5.089 -3.857 13.243 1.00 92.88 97 ASP A CA 1
ATOM 747 C C . ASP A 1 97 ? 4.988 -4.179 11.736 1.00 92.88 97 ASP A C 1
ATOM 749 O O . ASP A 1 97 ? 6.017 -4.341 11.073 1.00 92.88 97 ASP A O 1
ATOM 753 N N . LEU A 1 98 ? 3.773 -4.264 11.184 1.00 95.38 98 LEU A N 1
ATOM 754 C CA . LEU A 1 98 ? 3.487 -4.518 9.766 1.00 95.38 98 LEU A CA 1
ATOM 755 C C . LEU A 1 98 ? 3.193 -3.232 8.970 1.00 95.38 98 LEU A C 1
ATOM 757 O O . LEU A 1 98 ? 3.248 -3.247 7.742 1.00 95.38 98 LEU A O 1
ATOM 761 N N . ILE A 1 99 ? 2.894 -2.109 9.622 1.00 93.12 99 ILE A N 1
ATOM 762 C CA . ILE A 1 99 ? 2.505 -0.836 8.969 1.00 93.12 99 ILE A CA 1
ATOM 763 C C . ILE A 1 99 ? 3.307 0.375 9.485 1.00 93.12 99 ILE A C 1
ATOM 765 O O . ILE A 1 99 ? 2.866 1.521 9.386 1.00 93.12 99 ILE A O 1
ATOM 769 N N . ALA A 1 100 ? 4.499 0.134 10.038 1.00 89.31 100 ALA A N 1
ATOM 770 C CA . ALA A 1 100 ? 5.396 1.152 10.594 1.00 89.31 100 ALA A CA 1
ATOM 771 C C . ALA A 1 100 ? 6.394 1.751 9.575 1.00 89.31 100 ALA A C 1
ATOM 773 O O . ALA A 1 100 ? 7.552 2.032 9.916 1.00 89.31 100 ALA A O 1
ATOM 774 N N . GLY A 1 101 ? 5.961 1.958 8.331 1.00 87.06 101 GLY A N 1
ATOM 775 C 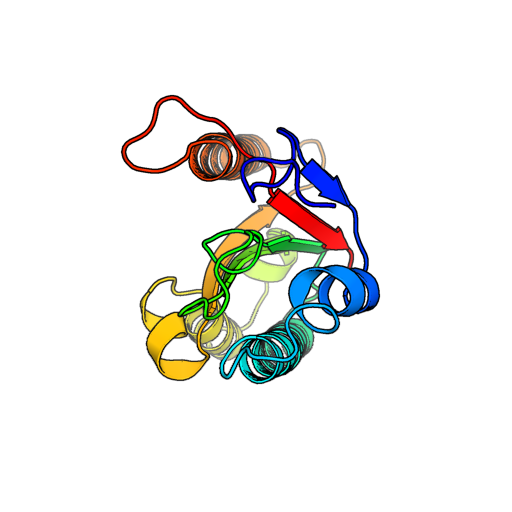CA . GLY A 1 101 ? 6.692 2.684 7.292 1.00 87.06 101 GLY A CA 1
ATOM 776 C C . GLY A 1 101 ? 8.110 2.147 7.066 1.00 87.06 101 GLY A C 1
ATOM 777 O O . GLY A 1 101 ? 8.281 0.942 6.887 1.00 87.06 101 GLY A O 1
ATOM 778 N N . PRO A 1 102 ? 9.173 2.973 7.156 1.00 86.12 102 PRO A N 1
ATOM 779 C CA . PRO A 1 102 ? 10.517 2.549 6.756 1.00 86.12 102 PRO A CA 1
ATOM 780 C C . PRO A 1 102 ? 11.056 1.337 7.526 1.00 86.12 102 PRO A C 1
ATOM 782 O O . PRO A 1 102 ? 11.910 0.616 7.017 1.00 86.12 102 PRO A O 1
ATOM 785 N N . SER A 1 103 ? 10.559 1.089 8.742 1.00 87.12 103 SER A N 1
ATOM 786 C CA . SER A 1 103 ? 10.962 -0.072 9.545 1.00 87.12 103 SER A CA 1
ATOM 787 C C . SER A 1 103 ? 10.484 -1.406 8.959 1.00 87.12 103 SER A C 1
ATOM 789 O O . SER A 1 103 ? 11.134 -2.436 9.155 1.00 87.12 103 SER A O 1
ATOM 791 N N . THR A 1 104 ? 9.388 -1.401 8.195 1.00 88.56 104 THR A N 1
ATOM 792 C CA . THR A 1 104 ? 8.883 -2.600 7.519 1.00 88.56 104 THR A CA 1
ATOM 793 C C . THR A 1 104 ? 9.724 -2.930 6.293 1.00 88.56 104 THR A C 1
ATOM 795 O O . THR A 1 104 ? 9.830 -4.100 5.925 1.00 88.56 104 THR A O 1
ATOM 798 N N . ARG A 1 105 ? 10.396 -1.933 5.700 1.00 89.44 105 ARG A N 1
ATOM 799 C CA . ARG A 1 105 ? 11.213 -2.117 4.497 1.00 89.44 105 ARG A CA 1
ATOM 800 C C . ARG A 1 105 ? 12.367 -3.074 4.738 1.00 89.44 105 ARG A C 1
ATOM 802 O O . ARG A 1 105 ? 12.586 -3.973 3.935 1.00 89.44 105 ARG A O 1
ATOM 809 N N . ASP A 1 106 ? 13.073 -2.919 5.848 1.00 84.75 106 ASP A N 1
ATOM 810 C CA . ASP A 1 106 ? 14.256 -3.736 6.127 1.00 84.75 106 ASP A CA 1
ATOM 811 C C . ASP A 1 106 ? 13.877 -5.188 6.476 1.00 84.75 106 ASP A C 1
ATOM 813 O O . ASP A 1 106 ? 14.650 -6.111 6.228 1.00 84.75 106 ASP A O 1
ATOM 817 N N . ARG A 1 107 ? 12.664 -5.400 7.009 1.00 83.38 107 ARG A N 1
ATOM 818 C CA . ARG A 1 107 ? 12.139 -6.724 7.384 1.00 83.38 107 ARG A CA 1
ATOM 819 C C . ARG A 1 107 ? 11.479 -7.458 6.212 1.00 83.38 107 ARG A C 1
ATOM 821 O O . ARG A 1 107 ? 11.675 -8.659 6.066 1.00 83.38 107 ARG A O 1
ATOM 828 N N . TRP A 1 108 ? 10.711 -6.744 5.389 1.00 86.19 108 TRP A N 1
ATOM 829 C CA . TRP A 1 108 ? 9.819 -7.331 4.377 1.00 86.19 108 TRP A CA 1
ATOM 830 C C . TRP A 1 108 ? 10.162 -6.928 2.937 1.00 86.19 108 TRP A C 1
ATOM 832 O O . TRP A 1 108 ? 9.662 -7.525 1.989 1.00 86.19 108 TRP A O 1
ATOM 842 N N . GLY A 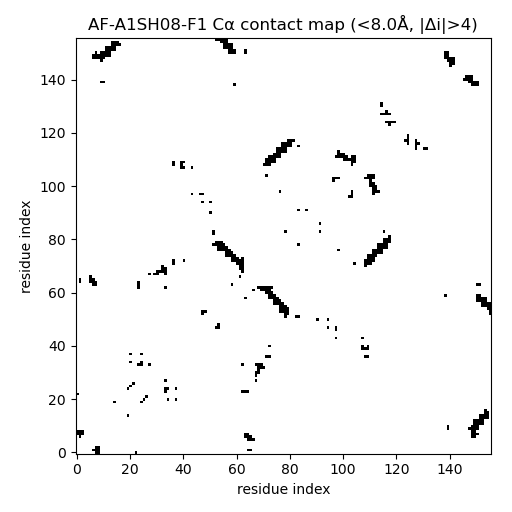1 109 ? 11.005 -5.914 2.734 1.00 91.81 109 GLY A N 1
ATOM 843 C CA . GLY A 1 109 ? 11.170 -5.261 1.431 1.00 91.81 109 GLY A CA 1
ATOM 844 C C . GLY A 1 109 ? 9.976 -4.380 1.048 1.00 91.81 109 GLY A C 1
ATOM 845 O O . GLY A 1 109 ? 9.757 -4.121 -0.131 1.00 91.81 109 GLY A O 1
ATOM 846 N N . ILE A 1 110 ? 9.178 -3.947 2.024 1.00 95.19 110 ILE A N 1
ATOM 847 C CA . ILE A 1 110 ? 7.936 -3.196 1.812 1.00 95.19 110 ILE A CA 1
ATOM 848 C C . ILE A 1 110 ? 7.962 -1.952 2.694 1.00 95.19 110 ILE A C 1
ATOM 850 O O . ILE A 1 110 ? 8.113 -2.096 3.902 1.00 95.19 110 ILE A O 1
ATOM 854 N N . ASP A 1 111 ? 7.799 -0.757 2.132 1.00 96.00 111 ASP A N 1
ATOM 855 C CA . ASP A 1 111 ? 7.583 0.481 2.893 1.00 96.00 111 ASP A CA 1
ATOM 856 C C . ASP A 1 111 ? 6.070 0.664 3.101 1.00 96.00 111 ASP A C 1
ATOM 858 O O . ASP A 1 111 ? 5.348 1.127 2.214 1.00 96.00 111 ASP A O 1
ATOM 862 N N . SER A 1 112 ? 5.571 0.166 4.235 1.00 96.88 112 SER A N 1
ATOM 863 C CA . SER A 1 112 ? 4.145 -0.069 4.478 1.00 96.88 112 SER A CA 1
ATOM 864 C C . SER A 1 112 ? 3.565 0.953 5.445 1.00 96.88 112 SER A C 1
ATOM 866 O O . SER A 1 112 ? 4.027 1.084 6.574 1.00 96.88 112 SER A O 1
ATOM 868 N N . TYR A 1 113 ? 2.495 1.622 5.037 1.00 97.06 113 TYR A N 1
ATOM 869 C CA . TYR A 1 113 ? 1.723 2.563 5.843 1.00 97.06 113 TYR A CA 1
ATOM 870 C C . TYR A 1 113 ? 0.250 2.151 5.865 1.00 97.06 113 TYR A C 1
ATOM 872 O O . TYR A 1 113 ? -0.173 1.239 5.150 1.00 97.06 113 TYR A O 1
ATOM 880 N N . PHE A 1 114 ? -0.563 2.862 6.645 1.00 96.88 114 PHE A N 1
ATOM 881 C CA . PHE A 1 114 ? -2.006 2.659 6.652 1.00 96.88 114 PHE A CA 1
ATOM 882 C C . PHE A 1 114 ? -2.793 3.969 6.638 1.00 96.88 114 PHE A C 1
ATOM 884 O O . PHE A 1 114 ? -2.280 5.038 6.979 1.00 96.88 114 PHE A O 1
ATOM 891 N N . VAL A 1 115 ? -4.060 3.860 6.246 1.00 97.75 115 VAL A N 1
ATOM 892 C CA . VAL A 1 115 ? -5.070 4.912 6.362 1.00 97.75 115 VAL A CA 1
ATOM 893 C C . VAL A 1 115 ? -6.346 4.283 6.925 1.00 97.75 115 VAL A C 1
ATOM 895 O O . VAL A 1 115 ? -6.884 3.368 6.297 1.00 97.75 115 VAL A O 1
ATOM 898 N N . PRO A 1 116 ? -6.858 4.744 8.082 1.00 97.44 116 PRO A N 1
ATOM 899 C CA . PRO A 1 116 ? -8.141 4.273 8.573 1.00 97.44 116 PRO A CA 1
ATOM 900 C C . PRO A 1 116 ? -9.265 4.801 7.681 1.00 97.44 116 PRO A C 1
ATOM 902 O O . PRO A 1 116 ? -9.179 5.891 7.109 1.00 97.44 116 PRO A O 1
ATOM 905 N N . THR A 1 117 ? -10.341 4.042 7.596 1.00 97.94 117 THR A N 1
ATOM 906 C CA . THR A 1 117 ? -11.567 4.400 6.889 1.00 97.94 117 THR A CA 1
ATOM 907 C C . THR A 1 117 ? -12.734 4.372 7.862 1.00 97.94 117 THR A C 1
ATOM 909 O O . THR A 1 117 ? -12.685 3.696 8.883 1.00 97.94 117 THR A O 1
ATOM 912 N N . TYR A 1 118 ? -13.755 5.178 7.581 1.00 97.94 118 TYR A N 1
ATOM 913 C CA . TYR A 1 118 ? -14.926 5.282 8.441 1.00 97.94 118 TYR A CA 1
ATOM 914 C C . TYR A 1 118 ? -16.187 5.503 7.611 1.00 97.94 118 TYR A C 1
ATOM 916 O O . TYR A 1 118 ? -16.168 6.195 6.577 1.00 97.94 118 TYR A O 1
ATOM 924 N N . ALA A 1 119 ? -17.297 4.965 8.112 1.00 96.00 119 ALA A N 1
ATOM 925 C CA . ALA A 1 119 ? -18.622 5.145 7.545 1.00 96.00 119 ALA A CA 1
ATOM 926 C C . ALA A 1 119 ? -19.061 6.622 7.509 1.00 96.00 119 ALA A C 1
ATOM 928 O O . ALA A 1 119 ? -18.476 7.520 8.126 1.00 96.00 119 ALA A O 1
ATOM 929 N N . GLU A 1 120 ? -20.119 6.893 6.747 1.00 94.69 120 GLU A N 1
ATOM 930 C CA . GLU A 1 120 ? -20.747 8.211 6.716 1.00 94.69 120 GLU A CA 1
ATOM 931 C C . GLU A 1 120 ? -21.260 8.638 8.096 1.00 94.69 120 GLU A C 1
ATOM 933 O O . GLU A 1 120 ? -21.846 7.846 8.822 1.00 94.69 120 GLU A O 1
ATOM 938 N N . GLY A 1 121 ? -21.009 9.897 8.466 1.00 95.44 121 GLY A N 1
ATOM 939 C CA . GLY A 1 121 ? -21.385 10.446 9.771 1.00 95.44 121 GLY A CA 1
ATOM 940 C C . GLY A 1 121 ? -20.382 10.199 10.904 1.00 95.44 121 GLY A C 1
ATOM 941 O O . GLY A 1 121 ? -20.490 10.871 11.926 1.00 95.44 121 GLY A O 1
ATOM 942 N N . HIS A 1 122 ? -19.381 9.325 10.734 1.00 97.69 122 HIS A N 1
ATOM 943 C CA . HIS A 1 122 ? -18.372 9.095 11.773 1.00 97.69 122 HIS A CA 1
ATOM 944 C C . HIS A 1 122 ? -17.519 10.361 12.020 1.00 97.69 122 HIS A C 1
ATOM 946 O O . HIS A 1 122 ? -17.049 10.967 11.044 1.00 97.69 122 HIS A O 1
ATOM 952 N N . PRO A 1 123 ? -17.267 10.766 13.283 1.00 97.38 123 PRO A N 1
ATOM 953 C CA . PRO A 1 123 ? -16.535 11.998 13.606 1.00 97.38 123 PRO A CA 1
ATOM 954 C C . PRO A 1 123 ? -15.130 12.048 12.986 1.00 97.38 123 PRO A C 1
ATOM 956 O O . PRO A 1 123 ? -14.715 13.086 12.464 1.00 97.38 123 PRO A O 1
ATOM 959 N N . ASP A 1 124 ? -14.437 10.909 12.930 1.00 97.25 124 ASP A N 1
ATOM 960 C CA . ASP A 1 124 ? -13.065 10.831 12.409 1.00 97.25 124 ASP A CA 1
ATOM 961 C C . ASP A 1 124 ? -12.979 10.709 10.880 1.00 97.25 124 ASP A C 1
ATOM 963 O O . ASP A 1 124 ? -11.894 10.821 10.298 1.00 97.25 124 ASP A O 1
ATOM 967 N N . ARG A 1 125 ? -14.117 10.569 10.178 1.00 96.69 125 ARG A N 1
ATOM 968 C CA . ARG A 1 125 ? -14.154 10.406 8.711 1.00 96.69 125 ARG A CA 1
ATOM 969 C C . ARG A 1 125 ? -13.452 11.551 7.984 1.00 96.69 125 ARG A C 1
ATOM 971 O O . ARG A 1 125 ? -12.782 11.341 6.973 1.00 96.69 125 ARG A O 1
ATOM 978 N N . THR A 1 126 ? -13.596 12.777 8.486 1.00 97.69 126 THR A N 1
ATOM 979 C CA . THR A 1 126 ? -12.966 13.957 7.875 1.00 97.69 126 THR A CA 1
ATOM 980 C C . THR A 1 126 ? -11.442 13.891 7.972 1.00 97.69 126 THR A C 1
ATOM 982 O O . THR A 1 126 ? -10.756 14.231 7.007 1.00 97.69 126 THR A O 1
ATOM 985 N N . ALA A 1 127 ? -10.902 13.444 9.109 1.00 97.19 127 ALA A N 1
ATOM 986 C CA . ALA A 1 127 ? -9.464 13.275 9.293 1.00 97.19 127 ALA A CA 1
ATOM 987 C C . ALA A 1 127 ? -8.922 12.137 8.413 1.00 97.19 127 ALA A C 1
ATOM 989 O O . ALA A 1 127 ? -7.955 12.348 7.680 1.00 97.19 127 ALA A O 1
ATOM 990 N N . ALA A 1 128 ? -9.609 10.991 8.384 1.00 97.19 128 ALA A N 1
ATOM 991 C CA . ALA A 1 128 ? -9.290 9.868 7.502 1.00 97.19 128 ALA A CA 1
ATOM 992 C C . ALA A 1 128 ? -9.222 10.280 6.020 1.00 97.19 128 ALA A C 1
ATOM 994 O O . ALA A 1 128 ? -8.233 10.019 5.336 1.00 97.19 128 ALA A O 1
ATOM 995 N N . ARG A 1 129 ? -10.214 11.034 5.526 1.00 97.56 129 ARG A N 1
ATOM 996 C CA . ARG A 1 129 ? -10.213 11.545 4.141 1.00 97.56 129 ARG A CA 1
ATOM 997 C C . ARG A 1 129 ? -9.063 12.507 3.848 1.00 97.56 129 ARG A C 1
ATOM 999 O O . ARG A 1 129 ? -8.568 12.543 2.721 1.00 97.56 129 ARG A O 1
ATOM 1006 N N . LYS A 1 130 ? -8.622 13.295 4.834 1.00 97.81 130 LYS A N 1
ATOM 1007 C CA . LYS A 1 130 ? -7.429 14.144 4.684 1.00 97.81 130 LYS A CA 1
ATOM 1008 C C . LYS A 1 130 ? -6.163 13.297 4.560 1.00 97.81 130 LYS A C 1
ATOM 1010 O O . LYS A 1 130 ? -5.336 13.619 3.710 1.00 97.81 130 LYS A O 1
ATOM 1015 N N . ALA A 1 131 ? -6.034 12.223 5.341 1.00 97.31 131 ALA A N 1
ATOM 1016 C CA . ALA A 1 131 ? -4.913 11.287 5.245 1.00 97.31 131 ALA A CA 1
ATOM 1017 C C . ALA A 1 131 ? -4.883 10.565 3.885 1.00 97.31 131 ALA A C 1
ATOM 1019 O O . ALA A 1 131 ? -3.849 10.550 3.220 1.00 97.31 131 ALA A O 1
ATOM 1020 N N . GLU A 1 132 ? -6.027 10.070 3.403 1.00 97.69 132 GLU A N 1
ATOM 1021 C CA . GLU A 1 132 ? -6.138 9.508 2.049 1.00 97.69 132 GLU A CA 1
ATOM 1022 C C . GLU A 1 132 ? -5.744 10.539 0.975 1.00 97.69 132 GLU A C 1
ATOM 1024 O O . GLU A 1 132 ? -4.943 10.261 0.078 1.00 97.69 132 GLU A O 1
ATOM 1029 N N . GLY A 1 133 ? -6.271 11.764 1.077 1.00 97.75 133 GLY A N 1
ATOM 1030 C CA . GLY A 1 133 ? -5.966 12.851 0.148 1.00 97.75 133 GLY A CA 1
ATOM 1031 C C . GLY A 1 133 ? -4.496 13.283 0.171 1.00 97.75 133 GLY A C 1
ATOM 1032 O O . GLY A 1 133 ? -3.966 13.685 -0.866 1.00 97.75 133 GLY A O 1
ATOM 1033 N N . TYR A 1 134 ? -3.832 13.193 1.324 1.00 97.06 134 TYR A N 1
ATOM 1034 C CA . TYR A 1 134 ? -2.391 13.397 1.456 1.00 97.06 134 TYR A CA 1
ATOM 1035 C C . TYR A 1 134 ? -1.619 12.346 0.657 1.00 97.06 134 TYR A C 1
ATOM 103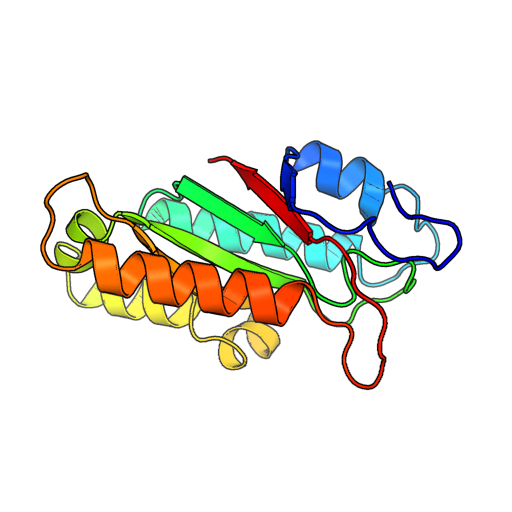7 O O . TYR A 1 134 ? -0.833 12.718 -0.218 1.00 97.06 134 TYR A O 1
ATOM 1045 N N . TRP A 1 135 ? -1.905 11.060 0.879 1.00 97.00 135 TRP A N 1
ATOM 1046 C CA . TRP A 1 135 ? -1.247 9.967 0.164 1.00 97.00 135 TRP A CA 1
ATOM 1047 C C . TRP A 1 135 ? -1.473 10.063 -1.338 1.00 97.00 135 TRP A C 1
ATOM 1049 O O . TRP A 1 135 ? -0.512 10.028 -2.101 1.00 97.00 135 TRP A O 1
ATOM 1059 N N . ARG A 1 136 ? -2.713 10.315 -1.776 1.00 96.62 136 ARG A N 1
ATOM 1060 C CA . ARG A 1 136 ? -3.036 10.490 -3.199 1.00 96.62 136 ARG A CA 1
ATOM 1061 C C . ARG A 1 136 ? -2.191 11.590 -3.848 1.00 96.62 136 ARG A C 1
ATOM 1063 O O . ARG A 1 136 ? -1.670 11.392 -4.945 1.00 96.62 136 ARG A O 1
ATOM 1070 N N . ARG A 1 137 ? -2.025 12.744 -3.188 1.00 94.56 137 ARG A N 1
ATOM 1071 C CA . ARG A 1 137 ? -1.180 13.840 -3.699 1.00 94.56 137 ARG A CA 1
ATOM 1072 C C . ARG A 1 137 ? 0.295 13.462 -3.697 1.00 94.56 137 ARG A C 1
ATOM 1074 O O . ARG A 1 137 ? 0.970 13.689 -4.695 1.00 94.56 137 ARG A O 1
ATOM 1081 N N . MET A 1 138 ? 0.789 12.892 -2.601 1.00 93.62 138 MET A N 1
ATOM 1082 C CA . MET A 1 138 ? 2.188 12.489 -2.475 1.00 93.62 138 MET A CA 1
ATOM 1083 C C . MET A 1 138 ? 2.574 11.493 -3.573 1.00 93.62 138 MET A C 1
ATOM 1085 O O . MET A 1 138 ? 3.573 11.685 -4.259 1.00 93.62 138 MET A O 1
ATOM 1089 N N . TRP A 1 139 ? 1.754 10.467 -3.775 1.00 95.12 139 TRP A N 1
ATOM 1090 C CA . TRP A 1 139 ? 2.033 9.345 -4.667 1.00 95.12 139 TRP A CA 1
ATOM 1091 C C . TRP A 1 139 ? 1.833 9.635 -6.151 1.00 95.12 139 TRP A C 1
ATOM 1093 O O . TRP A 1 139 ? 2.370 8.905 -6.986 1.00 95.12 139 TRP A O 1
ATOM 1103 N N . THR A 1 140 ? 1.130 10.722 -6.473 1.00 94.50 140 THR A N 1
ATOM 1104 C CA . THR A 1 140 ? 1.008 11.221 -7.847 1.00 94.50 140 THR A CA 1
ATOM 1105 C C . THR A 1 140 ? 2.295 11.901 -8.328 1.00 94.50 140 THR A C 1
ATOM 1107 O O . THR A 1 140 ? 2.555 11.931 -9.529 1.00 94.50 140 THR A O 1
ATOM 1110 N N . ASN A 1 141 ? 3.122 12.443 -7.428 1.00 91.81 141 ASN A N 1
ATOM 1111 C CA . ASN A 1 141 ? 4.313 13.210 -7.800 1.00 91.81 141 ASN A CA 1
ATOM 1112 C C . ASN A 1 141 ? 5.552 12.320 -7.959 1.00 91.81 141 ASN A C 1
ATOM 1114 O O . ASN A 1 141 ? 5.834 11.457 -7.126 1.00 91.81 141 ASN A O 1
ATOM 1118 N N . VAL A 1 142 ? 6.350 12.576 -8.997 1.00 89.00 142 VAL A N 1
ATOM 1119 C CA . VAL A 1 142 ? 7.671 11.955 -9.159 1.00 89.00 142 VAL A CA 1
ATOM 1120 C C . VAL A 1 142 ? 8.720 12.814 -8.452 1.00 89.00 142 VAL A C 1
ATOM 1122 O O . VAL A 1 142 ? 8.911 13.984 -8.781 1.00 89.00 142 VAL A O 1
ATOM 1125 N N . LYS A 1 143 ? 9.427 12.241 -7.471 1.00 85.62 143 LYS A N 1
ATOM 1126 C CA . LYS A 1 143 ? 10.445 12.958 -6.688 1.00 85.62 143 LYS A CA 1
ATOM 1127 C C . LYS A 1 143 ? 11.520 13.564 -7.601 1.00 85.62 143 LYS A C 1
ATOM 11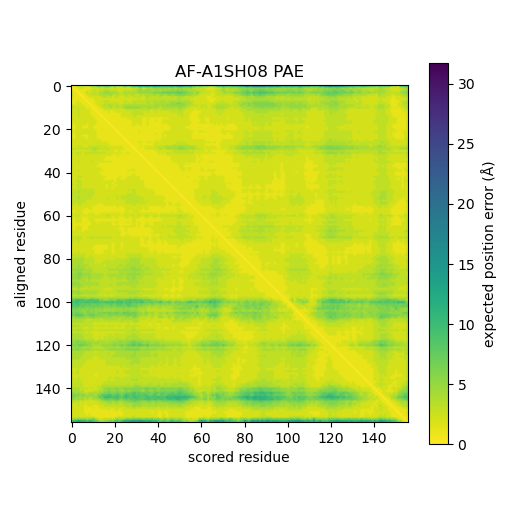29 O O . LYS A 1 143 ? 12.120 12.857 -8.404 1.00 85.62 143 LYS A O 1
ATOM 1134 N N . GLY A 1 144 ? 11.783 14.863 -7.440 1.00 87.25 144 GLY A N 1
ATOM 1135 C CA . GLY A 1 144 ? 12.791 15.586 -8.227 1.00 87.25 144 GLY A CA 1
ATOM 1136 C C . GLY A 1 144 ? 12.383 15.879 -9.675 1.00 87.25 144 GLY A C 1
ATOM 1137 O O . GLY A 1 144 ? 13.241 16.208 -10.487 1.00 87.25 144 GLY A O 1
ATOM 1138 N N . SER A 1 145 ? 11.097 15.753 -10.012 1.00 89.56 145 SER A N 1
ATOM 1139 C CA . SER A 1 145 ? 10.562 15.992 -11.352 1.00 89.56 145 SER A CA 1
ATOM 1140 C C . SER A 1 145 ? 9.248 16.779 -11.294 1.00 89.56 145 SER A C 1
ATOM 1142 O O . SER A 1 145 ? 8.579 16.815 -10.265 1.00 89.56 145 SER A O 1
ATOM 1144 N N . THR A 1 146 ? 8.865 17.398 -12.412 1.00 89.56 146 THR A N 1
ATOM 1145 C CA . THR A 1 146 ? 7.526 17.976 -12.624 1.00 89.56 146 THR A CA 1
ATOM 1146 C C . THR A 1 146 ? 6.525 16.950 -13.164 1.00 89.56 146 THR A C 1
ATOM 1148 O O . THR A 1 146 ? 5.349 17.266 -13.340 1.00 89.56 146 THR A O 1
ATOM 1151 N N . LEU A 1 147 ? 6.980 15.724 -13.447 1.00 91.06 147 LEU A N 1
ATOM 1152 C CA . LEU A 1 147 ? 6.129 14.647 -13.930 1.00 91.06 147 LEU A CA 1
ATOM 1153 C C . LEU A 1 147 ? 5.198 14.135 -12.831 1.00 91.06 147 LEU A C 1
ATOM 1155 O O . LEU A 1 147 ? 5.564 14.028 -11.658 1.00 91.06 147 LEU A O 1
ATOM 1159 N N . THR A 1 148 ? 4.009 13.728 -13.267 1.00 93.88 148 THR A N 1
ATOM 1160 C CA . THR A 1 148 ? 3.085 12.940 -12.458 1.00 93.88 148 THR A C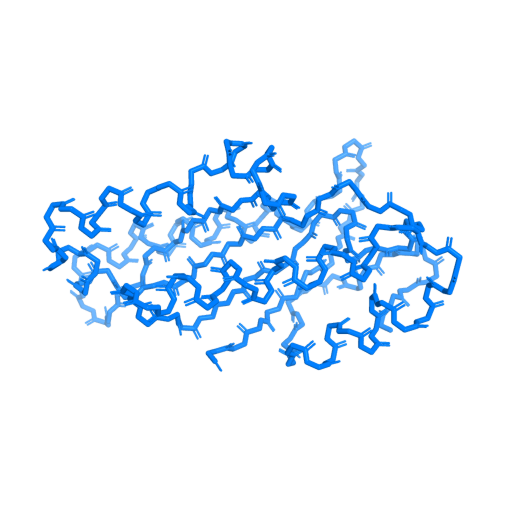A 1
ATOM 1161 C C . THR A 1 148 ? 3.038 11.505 -12.961 1.00 93.88 148 THR A C 1
ATOM 1163 O O . THR A 1 148 ? 3.326 11.232 -14.129 1.00 93.88 148 THR A O 1
ATOM 1166 N N . LYS A 1 149 ? 2.702 10.580 -12.066 1.00 95.19 149 LYS A N 1
ATOM 1167 C CA . LYS A 1 149 ? 2.482 9.173 -12.389 1.00 95.19 149 LYS A CA 1
ATOM 1168 C C . LYS A 1 149 ? 1.261 8.635 -11.662 1.00 95.19 149 LYS A C 1
ATOM 1170 O O . LYS A 1 149 ? 0.833 9.190 -10.652 1.00 95.19 149 LYS A O 1
ATOM 1175 N N . GLY A 1 150 ? 0.709 7.550 -12.186 1.00 97.19 150 GLY A N 1
ATOM 1176 C CA . GLY A 1 150 ? -0.305 6.779 -11.486 1.00 97.19 150 GLY A CA 1
ATOM 1177 C C . GLY A 1 150 ? 0.276 5.815 -10.460 1.00 97.19 150 GLY A C 1
ATOM 1178 O O . GLY A 1 150 ? 1.490 5.619 -10.363 1.00 97.19 150 GLY A O 1
ATOM 1179 N N . PHE A 1 151 ? -0.632 5.194 -9.721 1.00 98.00 151 PHE A N 1
ATOM 1180 C CA . PHE A 1 151 ? -0.365 4.122 -8.770 1.00 98.00 151 PHE A CA 1
ATOM 1181 C C . PHE A 1 151 ? -1.527 3.124 -8.792 1.00 98.00 151 PHE A C 1
ATOM 1183 O O . PHE A 1 151 ? -2.580 3.386 -9.384 1.00 98.00 151 PHE A O 1
ATOM 1190 N N . LEU A 1 152 ? -1.307 1.948 -8.216 1.00 98.56 152 LEU A N 1
ATOM 1191 C CA . LEU A 1 152 ? -2.262 0.846 -8.283 1.00 98.56 152 LEU A CA 1
ATOM 1192 C C . LEU A 1 152 ? -3.163 0.842 -7.055 1.00 98.56 152 LEU A C 1
ATOM 1194 O O . LEU A 1 152 ? -2.714 1.198 -5.971 1.00 98.56 152 LEU A O 1
ATOM 1198 N N . GLU A 1 153 ? -4.393 0.377 -7.226 1.00 98.50 153 GLU A N 1
ATOM 1199 C CA . GLU A 1 153 ? -5.281 -0.033 -6.143 1.00 98.50 153 GLU A CA 1
ATOM 1200 C C . GLU A 1 153 ? -5.586 -1.520 -6.282 1.00 98.50 153 GLU A C 1
ATOM 1202 O O . GLU A 1 153 ? -5.988 -1.978 -7.347 1.00 98.50 153 GLU A O 1
ATOM 1207 N N . VAL A 1 154 ? -5.402 -2.264 -5.202 1.00 98.44 154 VAL A N 1
ATOM 1208 C CA . VAL A 1 154 ? -5.707 -3.686 -5.096 1.00 98.44 154 VAL A CA 1
ATOM 1209 C C . VAL A 1 154 ? -6.816 -3.838 -4.070 1.00 98.44 154 VAL A C 1
ATOM 1211 O O . VAL A 1 154 ? -6.642 -3.422 -2.925 1.00 98.44 154 VAL A O 1
ATOM 1214 N N . GLY A 1 155 ? -7.956 -4.399 -4.476 1.00 92.44 155 GLY A N 1
ATOM 1215 C CA . GLY A 1 155 ? -9.076 -4.675 -3.566 1.00 92.44 155 GLY A CA 1
ATOM 1216 C C . GLY A 1 155 ? -8.727 -5.711 -2.495 1.00 92.44 155 GLY A C 1
ATOM 1217 O O . GLY A 1 155 ? -7.628 -6.269 -2.524 1.00 92.44 155 GLY A O 1
ATOM 1218 N N . ALA A 1 156 ? -9.647 -5.921 -1.548 1.00 78.31 156 ALA A N 1
ATOM 1219 C CA . ALA A 1 156 ? -9.634 -7.023 -0.578 1.00 78.31 156 ALA A CA 1
ATOM 1220 C C . ALA A 1 156 ? -9.405 -8.392 -1.247 1.00 78.31 156 ALA A C 1
ATOM 1222 O O . ALA A 1 156 ? -9.981 -8.622 -2.337 1.00 78.31 156 ALA A O 1
#

Sequence (156 aa):
MLGANGLLPTGLVSVSAAQVHQHFVAPFTSSTTRQRLYDQWLLHRQAIETIIPIERQWLNGSYVTSKVDPGDIDVVTFIDGDALNSLAPPQQALLQDLIAGPSTRDRWGIDSYFVPTYAEGHPDRTAARKAEGYWRRMWTNVKGSTLTKGFLEVGA

Nearest PDB structures (foldseek):
  5vzi-assembly1_A  TM=5.693E-01  e=2.921E-01  Homo sapiens
  3c5g-assembly2_B  TM=6.228E-01  e=5.591E-01  unclassified
  6iph-assembly1_A  TM=5.679E-01  e=4.911E-01  Homo sapiens
  1kej-assembly1_A  TM=5.763E-01  e=5.966E-01  Mus musculus
  5iii-assembly1_A  TM=5.797E-01  e=2.656E+00  Homo sapiens

Mean predicted aligned error: 2.82 Å

Radius of gyration: 15.67 Å; Cα contacts (8 Å, |Δi|>4): 262; chains: 1; bounding box: 38×31×46 Å

Foldseek 3Di:
DADPVQFAAFDEAEDALVVLCVQQPVVLVVAPALVLQSVLVVVLQVQLCVLFDFFKKWWADPSRGNPSYDQAIEIETEGAPVSLVPGDPVSVVSNCCSAVAPNNCVVRSYRHHYAHDYDPPDPCNVVSVVVVVVCSVVRQDDPPDPHGGYIYMHGD

Secondary structure (DSSP, 8-state):
---TTSSPPSSEEEE-HHHHHHHHTTT-TT-SSHHHHHHHHHHHHHHHHTTS---EEEEETTTTSS-SS-S-EEEEEEEEHHHHHTS-HHHHHHHHHHS-BHHHHHHHSEEEEEEEE--TT-TTHHHHHHHHHHHHHHHHBPTTSS-B--EEEEE-